Protein AF-A0A3N5UTQ9-F1 (afdb_monomer)

Structure (mmCIF, N/CA/C/O backbone):
data_AF-A0A3N5UTQ9-F1
#
_entry.id   AF-A0A3N5UTQ9-F1
#
loop_
_atom_site.group_PDB
_atom_site.id
_atom_site.type_symbol
_atom_site.label_atom_id
_atom_site.label_alt_id
_atom_site.label_comp_id
_atom_site.label_asym_id
_atom_site.label_entity_id
_atom_site.label_seq_id
_atom_site.pdbx_PDB_ins_code
_atom_site.Cartn_x
_atom_site.Cartn_y
_atom_site.Cartn_z
_atom_site.occupancy
_atom_site.B_iso_or_equiv
_atom_site.auth_seq_id
_atom_site.auth_comp_id
_atom_site.auth_asym_id
_atom_site.auth_atom_id
_atom_site.pdbx_PDB_model_num
ATOM 1 N N . ALA A 1 1 ? -3.821 17.090 4.315 1.00 81.38 1 ALA A N 1
ATOM 2 C CA . ALA A 1 1 ? -4.683 16.051 3.703 1.00 81.38 1 ALA A CA 1
ATOM 3 C C . ALA A 1 1 ? -4.611 14.767 4.533 1.00 81.38 1 ALA A C 1
ATOM 5 O O . ALA A 1 1 ? -3.551 14.489 5.082 1.00 81.38 1 ALA A O 1
ATOM 6 N N . ILE A 1 2 ? -5.707 14.009 4.652 1.00 91.12 2 ILE A N 1
ATOM 7 C CA . ILE A 1 2 ? -5.772 12.764 5.442 1.00 91.12 2 ILE A CA 1
ATOM 8 C C . ILE A 1 2 ? -5.449 11.535 4.580 1.00 91.12 2 ILE A C 1
ATOM 10 O O . ILE A 1 2 ? -5.827 11.463 3.413 1.00 91.12 2 ILE A O 1
ATOM 14 N N . SER A 1 3 ? -4.763 10.539 5.145 1.00 93.94 3 SER A N 1
ATOM 15 C CA . SER A 1 3 ? -4.495 9.275 4.450 1.00 93.94 3 SER A CA 1
ATOM 16 C C . SER A 1 3 ? -5.644 8.285 4.648 1.00 93.94 3 SER A C 1
ATOM 18 O O . SER A 1 3 ? -5.752 7.656 5.701 1.00 93.94 3 SER A O 1
ATOM 20 N N . HIS A 1 4 ? -6.454 8.065 3.607 1.00 96.62 4 HIS A N 1
ATOM 21 C CA . HIS A 1 4 ? -7.532 7.065 3.632 1.00 96.62 4 HIS A CA 1
ATOM 22 C C . HIS A 1 4 ? -7.033 5.652 3.974 1.00 96.62 4 HIS A C 1
ATOM 24 O O . HIS A 1 4 ? -7.707 4.907 4.679 1.00 96.62 4 HIS A O 1
ATOM 30 N N . LYS A 1 5 ? -5.821 5.288 3.529 1.00 94.81 5 LYS A N 1
ATOM 31 C CA . LYS A 1 5 ? -5.205 3.989 3.852 1.00 94.81 5 LYS A CA 1
ATOM 32 C C . LYS A 1 5 ? -4.902 3.855 5.345 1.00 94.81 5 LYS A C 1
ATOM 34 O O . LYS A 1 5 ? -5.129 2.792 5.914 1.00 94.81 5 LYS A O 1
ATOM 39 N N . ALA A 1 6 ? -4.397 4.922 5.969 1.00 93.81 6 ALA A N 1
ATOM 40 C CA . ALA A 1 6 ? -4.094 4.920 7.397 1.00 93.81 6 ALA A CA 1
ATOM 41 C C . ALA A 1 6 ? -5.380 4.823 8.228 1.00 93.81 6 ALA A C 1
ATOM 43 O O . ALA A 1 6 ? -5.456 3.991 9.130 1.00 93.81 6 ALA A O 1
ATOM 44 N N . VAL A 1 7 ? -6.407 5.602 7.870 1.00 95.88 7 VAL A N 1
ATOM 45 C CA . VAL A 1 7 ? -7.722 5.560 8.530 1.00 95.88 7 VAL A CA 1
ATOM 46 C C . VAL A 1 7 ? -8.349 4.175 8.408 1.00 95.88 7 VAL A C 1
ATOM 48 O O . VAL A 1 7 ? -8.719 3.587 9.417 1.00 95.88 7 VAL A O 1
ATOM 51 N N . ALA A 1 8 ? -8.394 3.602 7.204 1.00 96.62 8 ALA A N 1
ATOM 52 C CA . ALA A 1 8 ? -8.988 2.286 6.982 1.00 96.62 8 ALA A CA 1
ATOM 53 C C . ALA A 1 8 ? -8.260 1.160 7.746 1.00 96.62 8 ALA A C 1
ATOM 55 O O . ALA A 1 8 ? -8.904 0.234 8.233 1.00 96.62 8 ALA A O 1
ATOM 56 N N . ARG A 1 9 ? -6.931 1.248 7.910 1.00 95.56 9 ARG A N 1
ATOM 57 C CA . ARG A 1 9 ? -6.164 0.324 8.766 1.00 95.56 9 ARG A CA 1
ATOM 58 C C . ARG A 1 9 ? -6.576 0.443 10.235 1.00 95.56 9 ARG A C 1
ATOM 60 O O . ARG A 1 9 ? -6.766 -0.571 10.902 1.00 95.56 9 ARG A O 1
ATOM 67 N N . MET A 1 10 ? -6.664 1.674 10.746 1.00 94.56 10 MET A N 1
ATOM 68 C CA . MET A 1 10 ? -7.038 1.933 12.142 1.00 94.56 10 MET A CA 1
ATOM 69 C C . MET A 1 10 ? -8.477 1.500 12.430 1.00 94.56 10 MET A C 1
ATOM 71 O O . MET A 1 10 ? -8.715 0.892 13.463 1.00 94.56 10 MET A O 1
ATOM 75 N N . ALA A 1 11 ? -9.388 1.710 11.479 1.00 95.81 11 ALA A N 1
ATOM 76 C CA . ALA A 1 11 ? -10.785 1.284 11.543 1.00 95.81 11 ALA A CA 1
ATOM 77 C C . ALA A 1 11 ? -10.998 -0.223 11.280 1.00 95.81 11 ALA A C 1
ATOM 79 O O . ALA A 1 11 ? -12.120 -0.651 11.049 1.00 95.81 11 ALA A O 1
ATOM 80 N N . GLY A 1 12 ? -9.938 -1.040 11.230 1.00 95.88 12 GLY A N 1
ATOM 81 C CA . GLY A 1 12 ? -10.076 -2.495 11.095 1.00 95.88 12 GLY A CA 1
ATOM 82 C C . GLY A 1 12 ? -10.537 -3.004 9.721 1.00 95.88 12 GLY A C 1
ATOM 83 O O . GLY A 1 12 ? -10.751 -4.203 9.562 1.00 95.88 12 GLY A O 1
ATOM 84 N N . ILE A 1 13 ? -10.626 -2.147 8.697 1.00 96.81 13 ILE A N 1
ATOM 85 C CA . ILE A 1 13 ? -11.087 -2.531 7.348 1.00 96.81 13 ILE A CA 1
ATOM 86 C C . ILE A 1 13 ? -10.118 -3.515 6.673 1.00 96.81 13 ILE A C 1
ATOM 88 O O . ILE A 1 13 ? -10.508 -4.359 5.861 1.00 96.81 13 ILE A O 1
ATOM 92 N N . GLY A 1 14 ? -8.830 -3.410 6.992 1.00 96.19 14 GLY A N 1
ATOM 93 C CA . GLY A 1 14 ? -7.786 -4.228 6.394 1.00 96.19 14 GLY A CA 1
ATOM 94 C C . GLY A 1 14 ? -6.412 -3.967 6.994 1.00 96.19 14 GLY A C 1
ATOM 95 O O . GLY A 1 14 ? -6.256 -3.197 7.941 1.00 96.19 14 GLY A O 1
ATOM 96 N N . TRP A 1 15 ? -5.397 -4.600 6.416 1.00 96.12 15 TRP A N 1
ATOM 97 C CA . TRP A 1 15 ? -3.997 -4.415 6.798 1.00 96.12 15 TRP A CA 1
ATOM 98 C C . TRP A 1 15 ? -3.191 -3.812 5.649 1.00 96.12 15 TRP A C 1
ATOM 100 O O . TRP A 1 15 ? -3.591 -3.875 4.487 1.00 96.12 15 TRP A O 1
ATOM 110 N N . GLN A 1 16 ? -2.040 -3.216 5.958 1.00 96.06 16 GLN A N 1
ATOM 111 C CA . GLN A 1 16 ? -1.151 -2.674 4.934 1.00 96.06 16 GLN A CA 1
ATOM 112 C C . GLN A 1 16 ? -0.330 -3.803 4.298 1.00 96.06 16 GLN A C 1
ATOM 114 O O . GLN A 1 16 ? 0.431 -4.493 4.973 1.00 96.06 16 GLN A O 1
ATOM 119 N N . GLY A 1 17 ? -0.502 -4.022 2.999 1.00 96.06 17 GLY A N 1
ATOM 120 C CA . GLY A 1 17 ? 0.224 -5.040 2.253 1.00 96.06 17 GLY A CA 1
ATOM 121 C C . GLY A 1 17 ? 1.668 -4.651 1.945 1.00 96.06 17 GLY A C 1
ATOM 122 O O . GLY A 1 17 ? 2.017 -3.472 1.936 1.00 96.06 17 GLY A O 1
ATOM 123 N N . LYS A 1 18 ? 2.487 -5.647 1.576 1.00 96.38 18 LYS A N 1
ATOM 124 C CA . LYS A 1 18 ? 3.860 -5.430 1.072 1.00 96.38 18 LYS A CA 1
ATOM 125 C C . LYS A 1 18 ? 3.919 -4.540 -0.178 1.00 96.38 18 LYS A C 1
ATOM 127 O O . LYS A 1 18 ? 4.930 -3.906 -0.438 1.00 96.38 18 LYS A O 1
ATOM 132 N N . ASN A 1 19 ? 2.824 -4.459 -0.936 1.00 95.75 19 ASN A N 1
ATOM 133 C CA . ASN A 1 19 ? 2.660 -3.554 -2.077 1.00 95.75 19 ASN A CA 1
ATOM 134 C C . ASN A 1 19 ? 2.214 -2.127 -1.683 1.00 95.75 19 ASN A C 1
ATOM 136 O O . ASN A 1 19 ? 1.796 -1.371 -2.555 1.00 95.75 19 ASN A O 1
ATOM 140 N N . LEU A 1 20 ? 2.263 -1.773 -0.390 1.00 95.88 20 LEU A N 1
ATOM 141 C CA . LEU A 1 20 ? 1.840 -0.497 0.212 1.00 95.88 20 LEU A CA 1
ATOM 142 C C . LEU A 1 20 ? 0.323 -0.193 0.148 1.00 95.88 20 LEU A C 1
ATOM 144 O O . LEU A 1 20 ? -0.140 0.827 0.670 1.00 95.88 20 LEU A O 1
ATOM 148 N N . LEU A 1 21 ? -0.483 -1.074 -0.445 1.00 95.88 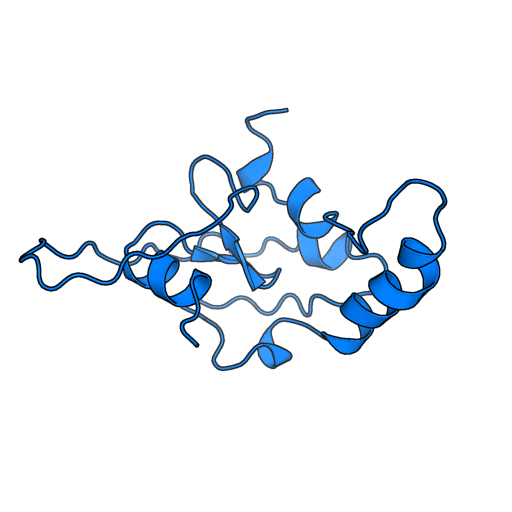21 LEU A N 1
ATOM 149 C CA . LEU A 1 21 ? -1.938 -0.923 -0.526 1.00 95.88 21 LEU A CA 1
ATOM 150 C C . LEU A 1 21 ? -2.625 -1.489 0.721 1.00 95.88 21 LEU A C 1
ATOM 152 O O . LEU A 1 21 ? -2.077 -2.344 1.412 1.00 95.88 21 LEU A O 1
ATOM 156 N N . LEU A 1 22 ? -3.846 -1.032 1.004 1.00 96.94 22 LEU A N 1
ATOM 157 C CA . LEU A 1 22 ? -4.689 -1.692 2.000 1.00 96.94 22 LEU A CA 1
ATOM 158 C C . LEU A 1 22 ? -5.223 -3.001 1.406 1.00 96.94 22 LEU A C 1
ATOM 160 O O . LEU A 1 22 ? -5.721 -3.005 0.283 1.00 96.94 22 LEU A O 1
ATOM 164 N N . ILE A 1 23 ? -5.133 -4.095 2.156 1.00 96.44 23 ILE A N 1
ATOM 165 C CA . ILE A 1 23 ? -5.675 -5.402 1.794 1.00 96.44 23 ILE A CA 1
ATOM 166 C C . ILE A 1 23 ? -6.818 -5.726 2.753 1.00 96.44 23 ILE A C 1
ATOM 168 O O . ILE A 1 23 ? -6.628 -5.773 3.967 1.00 96.44 23 ILE A O 1
ATOM 172 N N . THR A 1 24 ? -8.004 -5.955 2.199 1.00 95.69 24 THR A N 1
ATOM 173 C CA . THR A 1 24 ? -9.184 -6.429 2.928 1.00 95.69 24 THR A CA 1
ATOM 174 C C . THR A 1 24 ? -9.266 -7.953 2.858 1.00 95.69 24 THR A C 1
ATOM 176 O O . THR A 1 24 ? -8.820 -8.564 1.885 1.00 95.69 24 THR A O 1
ATOM 179 N N . ALA A 1 25 ? -9.864 -8.584 3.871 1.00 91.38 25 ALA A N 1
ATOM 180 C CA . ALA A 1 25 ? -10.010 -10.042 3.894 1.00 91.38 25 ALA A CA 1
ATOM 181 C C . ALA A 1 25 ? -10.887 -10.570 2.746 1.00 91.38 25 ALA A C 1
ATOM 183 O O . ALA A 1 25 ? -10.632 -11.661 2.242 1.00 91.38 25 ALA A O 1
ATOM 184 N N . LYS A 1 26 ? -11.905 -9.797 2.342 1.00 89.25 26 LYS A N 1
ATOM 185 C CA . LYS A 1 26 ? -12.838 -10.183 1.282 1.00 89.25 26 LYS A CA 1
ATOM 186 C C . LYS A 1 26 ? -12.310 -9.812 -0.101 1.00 89.25 26 LYS A C 1
ATOM 188 O O . LYS A 1 26 ? -12.218 -10.678 -0.946 1.00 89.25 26 LYS A O 1
ATOM 193 N N . TYR A 1 27 ? -11.923 -8.566 -0.348 1.00 93.38 27 TYR A N 1
ATOM 194 C CA . TYR A 1 27 ? -11.657 -8.084 -1.713 1.00 93.38 27 TYR A CA 1
ATOM 195 C C . TYR A 1 27 ? -10.163 -7.908 -2.027 1.00 93.38 27 TYR A C 1
ATOM 197 O O . TYR A 1 27 ? -9.786 -7.399 -3.087 1.00 93.38 27 TYR A O 1
ATOM 205 N N . GLY A 1 28 ? -9.279 -8.281 -1.101 1.00 94.69 28 GLY A N 1
ATOM 206 C CA . GLY A 1 28 ? -7.858 -8.000 -1.218 1.00 94.69 28 GLY A CA 1
ATOM 207 C C . GLY A 1 28 ? -7.605 -6.494 -1.321 1.00 94.69 28 GLY A C 1
ATOM 208 O O . GLY A 1 28 ? -8.238 -5.701 -0.623 1.00 94.69 28 GLY A O 1
ATOM 209 N N . SER A 1 29 ? -6.693 -6.097 -2.211 1.00 95.19 29 SER A N 1
ATOM 210 C CA . SER A 1 29 ? -6.383 -4.684 -2.495 1.00 95.19 29 SER A CA 1
ATOM 211 C C . SER A 1 29 ? -7.259 -4.048 -3.584 1.00 95.19 29 SER A C 1
ATOM 213 O O . SER A 1 29 ? -7.007 -2.918 -3.994 1.00 95.19 29 SER A O 1
ATOM 215 N N . ARG A 1 30 ? -8.306 -4.743 -4.049 1.00 94.31 30 ARG A N 1
ATOM 216 C CA . ARG A 1 30 ? -9.222 -4.284 -5.109 1.00 94.31 30 ARG A CA 1
ATOM 217 C C . ARG A 1 30 ? -10.359 -3.432 -4.535 1.00 94.31 30 ARG A C 1
ATOM 219 O O . ARG A 1 30 ? -11.530 -3.717 -4.753 1.00 94.31 30 ARG A O 1
ATOM 226 N N . VAL A 1 31 ? -10.011 -2.410 -3.757 1.00 94.62 31 VAL A N 1
ATOM 227 C CA . VAL A 1 31 ? -10.972 -1.515 -3.095 1.00 94.62 31 VAL A CA 1
ATOM 228 C C . VAL A 1 31 ? -10.590 -0.056 -3.308 1.00 94.62 31 VAL A C 1
ATOM 230 O O . VAL A 1 31 ? -9.410 0.290 -3.355 1.00 94.62 31 VAL A O 1
ATOM 233 N N . ARG A 1 32 ? -11.598 0.814 -3.401 1.00 95.00 32 ARG A N 1
ATOM 234 C CA . ARG A 1 32 ? -11.427 2.265 -3.274 1.00 95.00 32 ARG A CA 1
ATOM 235 C C . ARG A 1 32 ? -11.819 2.672 -1.861 1.00 95.00 32 ARG A C 1
ATOM 237 O O . ARG A 1 32 ? -12.738 2.099 -1.285 1.00 95.00 32 ARG A O 1
ATOM 244 N N .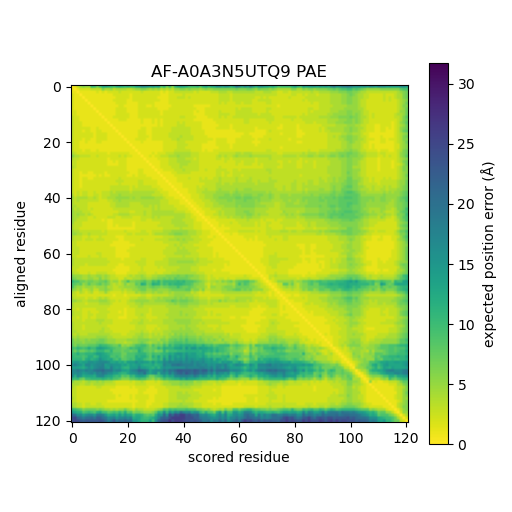 LEU A 1 33 ? -11.094 3.633 -1.303 1.00 96.25 33 LEU A N 1
ATOM 245 C CA . LEU A 1 33 ? -11.293 4.092 0.066 1.00 96.25 33 LEU A CA 1
ATOM 246 C C . LEU A 1 33 ? -11.808 5.524 0.052 1.00 96.25 33 LEU A C 1
ATOM 248 O O . LEU A 1 33 ? -11.280 6.363 -0.674 1.00 96.25 33 LEU A O 1
ATOM 252 N N . VAL A 1 34 ? -12.796 5.783 0.899 1.00 96.44 34 VAL A N 1
ATOM 253 C CA . VAL A 1 34 ? -13.322 7.111 1.212 1.00 96.44 34 VAL A CA 1
ATOM 254 C C . VAL A 1 34 ? -13.342 7.240 2.733 1.00 96.44 34 VAL A C 1
ATOM 256 O O . VAL A 1 34 ? -13.428 6.242 3.449 1.00 96.44 34 VAL A O 1
ATOM 259 N N . THR A 1 35 ? -13.214 8.461 3.242 1.00 95.88 35 THR A N 1
ATOM 260 C CA . THR A 1 35 ? -13.284 8.741 4.679 1.00 95.88 35 THR A CA 1
ATOM 261 C C . THR A 1 35 ? -14.269 9.867 4.924 1.00 95.88 35 THR A C 1
ATOM 263 O O . THR A 1 35 ? -14.200 10.891 4.251 1.00 95.88 35 THR A O 1
ATOM 266 N N . ILE A 1 36 ? -15.139 9.674 5.911 1.00 95.25 36 ILE A N 1
ATOM 267 C CA . ILE A 1 36 ? -16.051 10.693 6.424 1.00 95.25 36 ILE A CA 1
ATOM 268 C C . ILE A 1 36 ? -15.567 11.046 7.828 1.00 95.25 36 ILE A C 1
ATOM 270 O O . ILE A 1 36 ? -15.437 10.164 8.676 1.00 95.25 36 ILE A O 1
ATOM 274 N N . LEU A 1 37 ? -15.262 12.321 8.057 1.00 94.62 37 LEU A N 1
ATOM 275 C CA . LEU A 1 37 ? -14.987 12.842 9.393 1.00 94.62 37 LEU A CA 1
ATOM 276 C C . LEU A 1 37 ? -16.310 13.294 10.003 1.00 94.62 37 LEU A C 1
ATOM 278 O O . LEU A 1 37 ? -17.093 13.974 9.343 1.00 94.62 37 LEU A O 1
ATOM 282 N N . THR A 1 38 ? -16.571 12.895 11.242 1.00 95.88 38 THR A N 1
ATOM 283 C CA . THR A 1 38 ? -17.820 13.211 11.935 1.00 95.88 38 THR A CA 1
ATOM 284 C C . THR A 1 38 ? -17.572 13.388 13.428 1.00 95.88 38 THR A C 1
ATOM 286 O O . THR A 1 38 ? -16.636 12.806 13.974 1.00 95.88 38 THR A O 1
ATOM 289 N N . SER A 1 39 ? -18.412 14.193 14.075 1.00 97.88 39 SER A N 1
ATOM 290 C CA . SER A 1 39 ? -18.491 14.329 15.533 1.00 97.88 39 SER A CA 1
ATOM 291 C C . SER A 1 39 ? -19.446 13.315 16.172 1.00 97.88 39 SER A C 1
ATOM 293 O O . SER A 1 39 ? -19.587 13.298 17.393 1.00 97.88 39 SER A O 1
ATOM 295 N N . ALA A 1 40 ? -20.114 12.478 15.369 1.00 97.75 40 ALA A N 1
ATOM 296 C CA . ALA A 1 40 ? -20.995 11.435 15.876 1.00 97.75 40 ALA A CA 1
ATOM 297 C C . ALA A 1 40 ? -20.238 10.477 16.811 1.00 97.75 40 ALA A C 1
ATOM 299 O O . ALA A 1 40 ? -19.121 10.044 16.521 1.00 97.75 40 ALA A O 1
ATOM 300 N N . LEU A 1 41 ? -20.876 10.112 17.923 1.00 96.75 41 LEU A N 1
ATOM 301 C CA . LEU A 1 41 ? -20.328 9.167 18.891 1.00 96.75 41 LEU A CA 1
ATOM 302 C C . LEU A 1 41 ? -20.473 7.740 18.351 1.00 96.75 41 LEU A C 1
ATOM 304 O O . LEU A 1 41 ? -21.528 7.121 18.465 1.00 96.75 41 LEU A O 1
ATOM 308 N N . LEU A 1 42 ? -19.406 7.228 17.738 1.00 95.31 42 LEU A N 1
ATOM 309 C CA . LEU A 1 42 ? -19.343 5.877 17.185 1.00 95.31 42 LEU A CA 1
ATOM 310 C C . LEU A 1 42 ? -18.400 5.005 18.015 1.00 95.31 42 LEU A C 1
ATOM 312 O O . LEU A 1 42 ? -17.331 5.445 18.440 1.00 95.31 42 LEU A O 1
ATOM 316 N N . LYS A 1 43 ? -18.773 3.738 18.214 1.00 95.69 43 LYS A N 1
ATOM 317 C CA . LYS A 1 43 ? -17.870 2.749 18.806 1.00 95.69 43 LYS A CA 1
ATOM 318 C C . LYS A 1 43 ? -16.730 2.461 17.826 1.00 95.69 43 LYS A C 1
ATOM 320 O O . LYS A 1 43 ? -16.984 2.114 16.677 1.00 95.69 43 LYS A O 1
ATOM 325 N N . ALA A 1 44 ? -15.489 2.594 18.288 1.00 94.62 44 ALA A N 1
ATOM 326 C CA . ALA A 1 44 ? -14.315 2.303 17.476 1.00 94.62 44 ALA A CA 1
ATOM 327 C C . ALA A 1 44 ? -14.091 0.791 17.319 1.00 94.62 44 ALA A C 1
ATOM 329 O O . ALA A 1 44 ? -14.173 0.032 18.289 1.00 94.62 44 ALA A O 1
ATOM 330 N N . ASP A 1 45 ? -13.745 0.383 16.101 1.00 95.44 45 ASP A N 1
ATOM 331 C CA . ASP A 1 45 ? -13.250 -0.958 15.805 1.00 95.44 45 ASP A CA 1
ATOM 332 C C . ASP A 1 45 ? -11.757 -1.101 16.140 1.00 95.44 45 ASP A C 1
ATOM 334 O O . ASP A 1 45 ? -11.037 -0.127 16.367 1.00 95.44 45 ASP A O 1
ATOM 338 N N . SER A 1 46 ? -11.275 -2.345 16.160 1.00 93.44 46 SER A N 1
ATOM 339 C CA . SER A 1 46 ? -9.859 -2.664 16.365 1.00 93.44 46 SER A CA 1
ATOM 340 C C . SER A 1 46 ? -9.142 -2.955 15.050 1.00 93.44 46 SER A C 1
ATOM 342 O O . SER A 1 46 ? -9.696 -3.562 14.134 1.00 93.44 46 SER A O 1
ATOM 344 N N . SER A 1 47 ? -7.860 -2.595 14.974 1.00 92.25 47 SER A N 1
ATOM 345 C CA . SER A 1 47 ? -7.037 -2.917 13.807 1.00 92.25 47 SER A CA 1
ATOM 346 C C . SER A 1 47 ? -6.892 -4.428 13.614 1.00 92.25 47 SER A C 1
ATOM 348 O O . SER A 1 47 ? -6.725 -5.177 14.579 1.00 92.25 47 SER A O 1
ATOM 350 N N . VAL A 1 48 ? -6.849 -4.870 12.360 1.00 93.31 48 VAL A N 1
ATOM 351 C CA . VAL A 1 48 ? -6.619 -6.277 12.013 1.00 93.31 48 VAL A CA 1
ATOM 352 C C . VAL A 1 48 ? -5.129 -6.585 11.853 1.00 93.31 48 VAL A C 1
ATOM 354 O O . VAL A 1 48 ? -4.345 -5.755 11.389 1.00 93.31 48 VAL A O 1
ATOM 357 N N . LYS A 1 49 ? -4.725 -7.809 12.215 1.00 93.69 49 LYS A N 1
ATOM 358 C CA . LYS A 1 49 ? -3.341 -8.280 12.036 1.00 93.69 49 LYS A CA 1
ATOM 359 C C . LYS A 1 49 ? -2.967 -8.342 10.554 1.00 93.69 49 LYS A C 1
ATOM 361 O O . LYS A 1 49 ? -3.783 -8.748 9.726 1.00 93.69 49 LYS A O 1
ATOM 366 N N . ASN A 1 50 ? -1.713 -8.013 10.238 1.00 94.88 50 ASN A N 1
ATOM 367 C CA . ASN A 1 50 ? -1.169 -8.193 8.896 1.00 94.88 50 ASN A CA 1
ATOM 368 C C . ASN A 1 50 ? -1.123 -9.681 8.520 1.00 94.88 50 ASN A C 1
ATOM 370 O O . ASN A 1 50 ? -0.633 -10.499 9.296 1.00 94.88 50 ASN A O 1
ATOM 374 N N . ARG A 1 51 ? -1.626 -10.025 7.330 1.00 94.00 51 ARG A N 1
ATOM 375 C CA . ARG A 1 51 ? -1.696 -11.411 6.834 1.00 94.00 51 ARG A CA 1
ATOM 376 C C . ARG A 1 51 ? -0.832 -11.666 5.602 1.00 94.00 51 ARG A C 1
ATOM 378 O O . ARG A 1 51 ? -0.976 -12.703 4.968 1.00 94.00 51 ARG A O 1
ATOM 385 N N . CYS A 1 52 ? 0.060 -10.746 5.232 1.00 94.44 52 CYS A N 1
ATOM 386 C CA . CYS A 1 52 ? 0.994 -10.998 4.135 1.00 94.44 52 CYS A CA 1
ATOM 387 C C . CYS A 1 52 ? 1.966 -12.145 4.444 1.00 94.44 52 CYS A C 1
ATOM 389 O O . CYS A 1 52 ? 2.312 -12.877 3.521 1.00 94.44 52 CYS A O 1
ATOM 391 N N . GLY A 1 53 ? 2.396 -12.300 5.704 1.00 92.50 53 GLY A N 1
ATOM 392 C CA . GLY A 1 53 ? 3.385 -13.309 6.100 1.00 92.50 53 GLY A CA 1
ATOM 393 C C . GLY A 1 53 ? 4.614 -13.298 5.184 1.00 92.50 53 GLY A C 1
ATOM 394 O O . GLY A 1 53 ? 5.089 -12.233 4.773 1.00 92.50 53 GLY A O 1
ATOM 395 N N . GLU A 1 54 ? 5.043 -14.486 4.765 1.00 93.44 54 GLU A N 1
ATOM 396 C CA . GLU A 1 54 ? 6.188 -14.678 3.867 1.00 93.44 54 GLU A CA 1
ATOM 397 C C . GLU A 1 54 ? 5.857 -14.496 2.377 1.00 93.44 54 GLU A C 1
ATOM 399 O O . GLU A 1 54 ? 6.732 -14.622 1.533 1.00 93.44 54 GLU A O 1
ATOM 404 N N . CYS A 1 55 ? 4.623 -14.128 2.011 1.00 95.12 55 CYS A N 1
ATOM 405 C CA . CYS A 1 55 ? 4.239 -13.948 0.607 1.00 95.12 55 CYS A CA 1
ATOM 406 C C . CYS A 1 55 ? 5.103 -12.885 -0.095 1.00 95.12 55 CYS A C 1
ATOM 408 O O . CYS A 1 55 ? 5.254 -11.768 0.409 1.00 95.12 55 CYS A O 1
ATOM 410 N N . THR A 1 56 ? 5.611 -13.202 -1.287 1.00 96.50 56 THR A N 1
ATOM 411 C CA . THR A 1 56 ? 6.445 -12.309 -2.114 1.00 96.50 56 THR A CA 1
ATOM 412 C C . THR A 1 56 ? 5.829 -11.992 -3.477 1.00 96.50 56 THR A C 1
ATOM 414 O O . THR A 1 56 ? 6.358 -11.163 -4.207 1.00 96.50 56 THR A O 1
ATOM 417 N N . MET A 1 57 ? 4.653 -12.540 -3.798 1.00 96.88 57 MET A N 1
ATOM 418 C CA . MET A 1 57 ? 4.063 -12.505 -5.147 1.00 96.88 57 MET A CA 1
ATOM 419 C C . MET A 1 57 ? 3.987 -11.105 -5.774 1.00 96.88 57 MET A C 1
ATOM 421 O O . MET A 1 57 ? 4.230 -10.938 -6.963 1.00 96.88 57 MET A O 1
ATOM 425 N N . CYS A 1 58 ? 3.636 -10.083 -4.987 1.00 97.25 58 CYS A N 1
ATOM 426 C CA . CYS A 1 58 ? 3.560 -8.709 -5.489 1.00 97.25 58 CYS A CA 1
ATOM 427 C C . 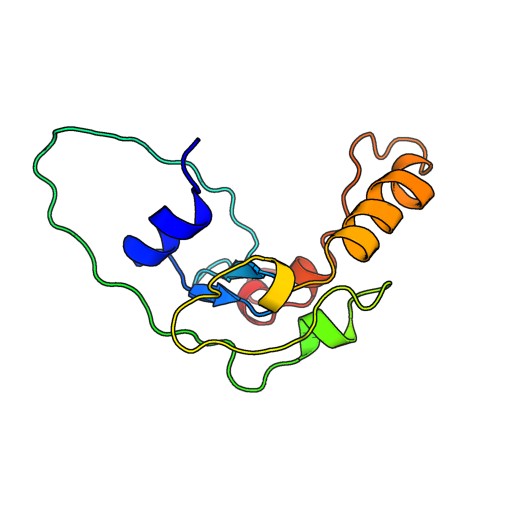CYS A 1 58 ? 4.935 -8.088 -5.773 1.00 97.25 58 CYS A C 1
ATOM 429 O O . CYS A 1 58 ? 5.040 -7.297 -6.707 1.00 97.25 58 CYS A O 1
ATOM 431 N N . ARG A 1 59 ? 5.966 -8.452 -4.997 1.00 97.81 59 ARG A N 1
ATOM 432 C CA . ARG A 1 59 ? 7.360 -8.070 -5.248 1.00 97.81 59 ARG A CA 1
ATOM 433 C C . ARG A 1 59 ? 7.841 -8.715 -6.536 1.00 97.81 59 ARG A C 1
ATOM 435 O O . ARG A 1 59 ? 8.286 -8.006 -7.430 1.00 97.81 59 ARG A O 1
ATOM 442 N N . ASP A 1 60 ? 7.691 -10.030 -6.622 1.00 98.19 60 ASP A N 1
ATOM 443 C CA . ASP A 1 60 ? 8.275 -10.831 -7.696 1.00 98.19 60 ASP A CA 1
ATOM 444 C C . ASP A 1 60 ? 7.610 -10.529 -9.052 1.00 98.19 60 ASP A C 1
ATOM 446 O O . ASP A 1 60 ? 8.266 -10.548 -10.084 1.00 98.19 60 ASP A O 1
ATOM 450 N N . ALA A 1 61 ? 6.323 -10.163 -9.057 1.00 97.75 61 ALA A N 1
ATOM 451 C CA . ALA A 1 61 ? 5.608 -9.775 -10.275 1.00 97.75 61 ALA A CA 1
ATOM 452 C C . ALA A 1 61 ? 5.784 -8.298 -10.680 1.00 97.75 61 ALA A C 1
ATOM 454 O O . ALA A 1 61 ? 5.237 -7.879 -11.700 1.00 97.75 61 ALA A O 1
ATOM 455 N N . CYS A 1 62 ? 6.445 -7.459 -9.874 1.00 97.38 62 CYS A N 1
ATOM 456 C CA . CYS A 1 62 ? 6.547 -6.032 -10.172 1.00 97.38 62 CYS A CA 1
ATOM 457 C C . CYS A 1 62 ? 7.498 -5.796 -11.364 1.00 97.38 62 CYS A C 1
ATOM 459 O O . CYS A 1 62 ? 8.694 -6.043 -11.221 1.00 97.38 62 CYS A O 1
ATOM 461 N N . PRO A 1 63 ? 7.032 -5.227 -12.495 1.00 95.44 63 PRO A N 1
ATOM 462 C CA . PRO A 1 63 ? 7.818 -5.158 -13.736 1.00 95.44 63 PRO A CA 1
ATOM 463 C C . PRO A 1 63 ? 9.064 -4.268 -13.640 1.00 95.44 63 PRO A C 1
ATOM 465 O O . PRO A 1 63 ? 9.952 -4.353 -14.477 1.00 95.44 63 PRO A O 1
ATOM 468 N N . VAL A 1 64 ? 9.122 -3.393 -12.636 1.00 96.50 64 VAL A N 1
ATOM 469 C CA . VAL A 1 64 ? 10.239 -2.464 -12.399 1.00 96.50 64 VAL A CA 1
ATOM 470 C C . VAL A 1 64 ? 10.885 -2.666 -11.028 1.00 96.50 64 VAL A C 1
ATOM 472 O O . VAL A 1 64 ? 11.604 -1.793 -10.542 1.00 96.50 64 VAL A O 1
ATOM 475 N N . GLY A 1 65 ? 10.576 -3.783 -10.355 1.00 97.56 65 GLY A N 1
ATOM 476 C CA . GLY A 1 65 ? 11.122 -4.094 -9.032 1.00 97.56 65 GLY A CA 1
ATOM 477 C C . GLY A 1 65 ? 10.910 -2.969 -8.012 1.00 97.56 65 GLY A C 1
ATOM 478 O O . GLY A 1 65 ? 11.812 -2.654 -7.238 1.00 97.56 65 GLY A O 1
ATOM 479 N N . ALA A 1 66 ? 9.755 -2.293 -8.053 1.00 97.88 66 ALA A N 1
ATOM 480 C CA . ALA A 1 66 ? 9.478 -1.160 -7.171 1.00 97.88 66 ALA A CA 1
ATOM 481 C C . ALA A 1 66 ? 9.129 -1.594 -5.744 1.00 97.88 66 ALA A C 1
ATOM 483 O O . ALA A 1 66 ? 9.328 -0.822 -4.818 1.00 97.88 66 ALA A O 1
ATOM 484 N N . ILE A 1 67 ? 8.597 -2.797 -5.537 1.00 97.94 67 ILE A N 1
ATOM 485 C CA . ILE A 1 67 ? 8.203 -3.268 -4.206 1.00 97.94 67 ILE A CA 1
ATOM 486 C C . ILE A 1 67 ? 9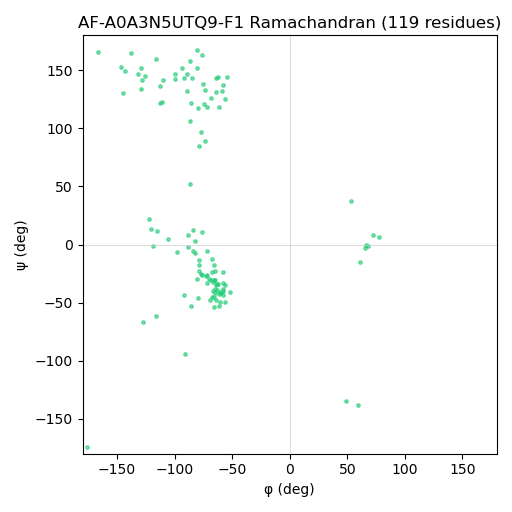.419 -3.880 -3.514 1.00 97.94 67 ILE A C 1
ATOM 488 O O . ILE A 1 67 ? 9.978 -4.845 -4.018 1.00 97.94 67 ILE A O 1
ATOM 492 N N . LYS A 1 68 ? 9.812 -3.361 -2.344 1.00 96.88 68 LYS A N 1
ATOM 493 C CA . LYS A 1 68 ? 10.974 -3.877 -1.595 1.00 96.88 68 LYS A CA 1
ATOM 494 C C . LYS A 1 68 ? 10.697 -5.239 -0.954 1.00 96.88 68 LYS A C 1
ATOM 496 O O . LYS A 1 68 ? 11.607 -6.028 -0.729 1.00 96.88 68 LYS A O 1
ATOM 501 N N . GLY A 1 69 ? 9.425 -5.532 -0.669 1.00 93.44 69 GLY A N 1
ATOM 502 C C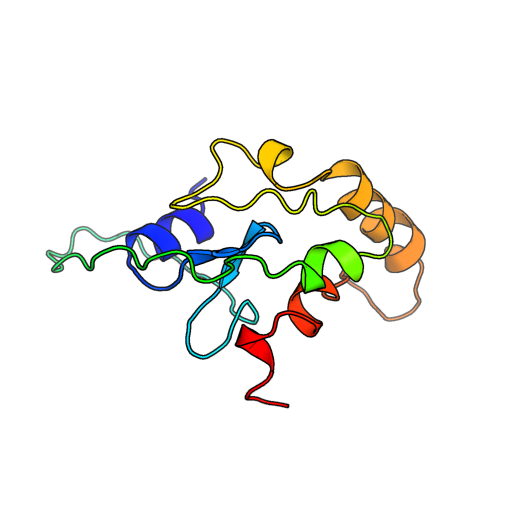A . GLY A 1 69 ? 8.984 -6.800 -0.077 1.00 93.44 69 GLY A CA 1
ATOM 503 C C . GLY A 1 69 ? 9.224 -6.926 1.428 1.00 93.44 69 GLY A C 1
ATOM 504 O O . GLY A 1 69 ? 8.958 -7.990 1.986 1.00 93.44 69 GLY A O 1
ATOM 505 N N . VAL A 1 70 ? 9.671 -5.853 2.085 1.00 91.06 70 VAL A N 1
ATOM 506 C CA . VAL A 1 70 ? 9.793 -5.765 3.545 1.00 91.06 70 VAL A CA 1
ATOM 507 C C . VAL A 1 70 ? 8.403 -5.930 4.150 1.00 91.06 70 VAL A C 1
ATOM 509 O O . VAL A 1 70 ? 7.521 -5.143 3.841 1.00 91.06 70 VAL A O 1
ATOM 512 N N . GLY A 1 71 ? 8.154 -6.956 4.959 1.00 82.19 71 GLY A N 1
ATOM 513 C CA . GLY A 1 71 ? 6.881 -7.101 5.676 1.00 82.19 71 GLY A CA 1
ATOM 514 C C . GLY A 1 71 ? 6.841 -6.242 6.943 1.00 82.19 71 GLY A C 1
ATOM 515 O O . GLY A 1 71 ? 7.874 -6.017 7.564 1.00 82.19 71 GLY A O 1
ATOM 516 N N . THR A 1 72 ? 5.651 -5.809 7.368 1.00 80.81 72 THR A N 1
ATOM 517 C CA . THR A 1 72 ? 5.453 -5.162 8.679 1.00 80.81 72 THR A CA 1
ATOM 518 C C . THR A 1 72 ? 4.372 -5.887 9.465 1.00 80.81 72 THR A C 1
ATOM 520 O O . THR A 1 72 ? 3.387 -6.367 8.903 1.00 80.81 72 THR A O 1
ATOM 523 N N . LYS A 1 73 ? 4.525 -5.963 10.792 1.00 82.88 73 LYS A N 1
ATOM 524 C CA . LYS A 1 73 ? 3.460 -6.497 11.657 1.00 82.88 73 LYS A CA 1
ATOM 525 C C . LYS A 1 73 ? 2.259 -5.546 11.724 1.00 82.88 73 LYS A C 1
ATOM 527 O O . LYS A 1 73 ? 1.132 -6.007 11.896 1.00 82.88 73 LYS A O 1
ATOM 532 N N . THR A 1 74 ? 2.496 -4.240 11.573 1.00 82.69 74 THR A N 1
ATOM 533 C CA . THR A 1 74 ? 1.502 -3.181 11.798 1.00 82.69 74 THR A CA 1
ATOM 534 C C . THR A 1 74 ? 1.359 -2.228 10.605 1.00 82.69 74 THR A C 1
ATOM 536 O O . THR A 1 74 ? 0.285 -2.199 10.001 1.00 82.69 74 THR A O 1
ATOM 539 N N . TYR A 1 75 ? 2.384 -1.432 10.289 1.00 91.19 75 TYR A N 1
ATOM 540 C CA . TYR A 1 75 ? 2.435 -0.476 9.172 1.00 91.19 75 TYR A CA 1
ATOM 541 C C . TYR A 1 75 ? 3.881 0.006 8.930 1.00 91.19 75 TYR A C 1
ATOM 543 O O . TYR A 1 75 ? 4.743 -0.221 9.777 1.00 91.19 75 TYR A O 1
ATOM 551 N N . TYR A 1 76 ? 4.145 0.646 7.788 1.00 93.44 76 TYR A N 1
ATOM 552 C CA . TYR A 1 76 ? 5.422 1.320 7.492 1.00 93.44 76 TYR A CA 1
ATOM 553 C C . TYR A 1 76 ? 5.445 2.742 8.042 1.00 93.44 76 TYR A C 1
ATOM 555 O O . TYR A 1 76 ? 4.430 3.440 7.959 1.00 93.44 76 TYR A O 1
ATOM 563 N N . ARG A 1 77 ? 6.598 3.196 8.540 1.00 90.75 77 ARG A N 1
ATOM 564 C CA . ARG A 1 77 ? 6.757 4.580 9.014 1.00 90.75 77 ARG A CA 1
ATOM 565 C C . ARG A 1 77 ? 6.650 5.572 7.857 1.00 90.75 77 ARG A C 1
ATOM 567 O O . ARG A 1 77 ? 6.007 6.611 7.986 1.00 90.75 77 ARG A O 1
ATOM 574 N N . ASP A 1 78 ? 7.234 5.206 6.726 1.00 90.75 78 ASP A N 1
ATOM 575 C CA . ASP A 1 78 ? 7.276 5.985 5.497 1.00 90.75 78 ASP A CA 1
ATOM 576 C C . ASP A 1 78 ? 7.034 5.083 4.275 1.00 90.75 78 ASP A C 1
ATOM 578 O O . ASP A 1 78 ? 7.037 3.853 4.353 1.00 90.75 78 ASP A O 1
ATOM 582 N N . ARG A 1 79 ? 6.727 5.688 3.122 1.00 91.62 79 ARG A N 1
ATOM 583 C CA . ARG A 1 79 ? 6.444 4.913 1.900 1.00 91.62 79 ARG A CA 1
ATOM 584 C C . ARG A 1 79 ? 7.724 4.298 1.331 1.00 91.62 79 ARG A C 1
ATOM 586 O O . ARG A 1 79 ? 7.654 3.274 0.650 1.00 91.62 79 ARG A O 1
ATOM 593 N N . GLU A 1 80 ? 8.862 4.928 1.595 1.00 94.50 80 GLU A N 1
ATOM 594 C CA . GLU A 1 80 ? 10.178 4.538 1.126 1.00 94.50 80 GLU A CA 1
ATOM 595 C C . GLU A 1 80 ? 10.606 3.204 1.749 1.00 94.50 80 GLU A C 1
ATOM 597 O O . GLU A 1 80 ? 11.231 2.410 1.054 1.00 94.50 80 GLU A O 1
ATOM 602 N N . GLU A 1 81 ? 10.209 2.868 2.977 1.00 94.94 81 GLU A N 1
ATOM 603 C CA . GLU A 1 81 ? 10.393 1.535 3.577 1.00 94.94 81 GLU A CA 1
ATOM 604 C C . GLU A 1 81 ? 9.731 0.419 2.746 1.00 94.94 81 GLU A C 1
ATOM 606 O O . GLU A 1 81 ? 10.247 -0.699 2.672 1.00 94.94 81 GLU A O 1
ATOM 611 N N . ALA A 1 82 ? 8.608 0.713 2.084 1.00 95.00 82 ALA A N 1
ATOM 612 C CA . ALA A 1 82 ? 7.833 -0.278 1.343 1.00 95.00 82 ALA A CA 1
ATOM 613 C C . ALA A 1 82 ? 8.232 -0.381 -0.133 1.00 95.00 82 ALA A C 1
ATOM 615 O O . ALA A 1 82 ? 8.315 -1.486 -0.682 1.00 95.00 82 ALA A O 1
ATOM 616 N N . ILE A 1 83 ? 8.430 0.763 -0.800 1.00 96.38 83 ILE A N 1
ATOM 617 C CA . ILE A 1 83 ? 8.569 0.821 -2.259 1.00 96.38 83 ILE A CA 1
ATOM 618 C C . ILE A 1 83 ? 9.590 1.865 -2.735 1.00 96.38 83 ILE A C 1
ATOM 620 O O . ILE A 1 83 ? 9.738 2.943 -2.166 1.00 96.38 83 ILE A O 1
ATOM 624 N N . TYR A 1 84 ? 10.235 1.585 -3.866 1.00 97.44 84 TYR A N 1
ATOM 625 C CA . TYR A 1 84 ? 10.908 2.572 -4.708 1.00 97.44 84 TYR A CA 1
ATOM 626 C C . TYR A 1 84 ? 9.866 3.312 -5.557 1.00 97.44 84 TYR A C 1
ATOM 628 O O . TYR A 1 84 ? 9.588 2.931 -6.698 1.00 97.44 84 TYR A O 1
ATOM 636 N N . LEU A 1 85 ? 9.258 4.362 -4.996 1.00 95.00 85 LEU A N 1
ATOM 637 C CA . LEU A 1 85 ? 8.173 5.084 -5.668 1.00 95.00 85 LEU A CA 1
ATOM 638 C C . LEU A 1 85 ? 8.592 5.643 -7.034 1.00 95.00 85 LEU A C 1
ATOM 640 O O . LEU A 1 85 ? 7.802 5.574 -7.970 1.00 95.00 85 LEU A O 1
ATOM 644 N N . SER A 1 86 ? 9.824 6.143 -7.163 1.00 95.00 86 SER A N 1
ATOM 645 C CA . SER A 1 86 ? 10.346 6.694 -8.420 1.00 95.00 86 SER A CA 1
ATOM 646 C C . SER A 1 86 ? 10.303 5.684 -9.567 1.00 95.00 86 SER A C 1
ATOM 648 O O . SER A 1 86 ? 9.898 6.036 -10.669 1.00 95.00 86 SER A O 1
ATOM 650 N N . ARG A 1 87 ? 10.625 4.409 -9.307 1.00 95.62 87 ARG A N 1
ATOM 651 C CA . ARG A 1 87 ? 10.543 3.335 -10.313 1.00 95.62 87 ARG A CA 1
ATOM 652 C C . ARG A 1 87 ? 9.102 3.078 -10.744 1.00 95.62 87 ARG A C 1
ATOM 654 O O . ARG A 1 87 ? 8.823 2.963 -11.933 1.00 95.62 87 ARG A O 1
ATOM 661 N N . CYS A 1 88 ? 8.184 3.015 -9.777 1.00 94.00 88 CYS A N 1
ATOM 662 C CA . CYS A 1 88 ? 6.756 2.831 -10.042 1.00 94.00 88 CYS A CA 1
ATOM 663 C C . CYS A 1 88 ? 6.195 3.996 -10.871 1.00 94.00 88 CYS A C 1
ATOM 665 O O . CYS A 1 88 ? 5.629 3.777 -11.938 1.00 94.00 88 CYS A O 1
ATOM 667 N N . ALA A 1 89 ? 6.410 5.232 -10.414 1.00 92.00 89 ALA A N 1
ATOM 668 C CA . ALA A 1 89 ? 5.932 6.438 -11.079 1.00 92.00 89 ALA A CA 1
ATOM 669 C C . ALA A 1 89 ? 6.558 6.626 -12.470 1.00 92.00 89 ALA A C 1
ATOM 671 O O . ALA A 1 89 ? 5.849 6.987 -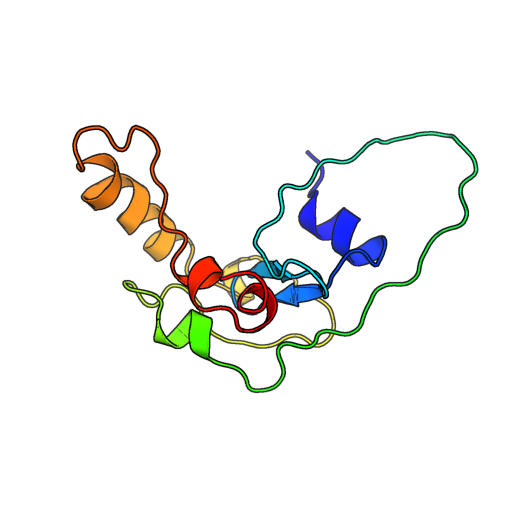13.401 1.00 92.00 89 ALA A O 1
ATOM 672 N N . GLY A 1 90 ? 7.849 6.319 -12.637 1.00 92.19 90 GLY A N 1
ATOM 673 C CA . GLY A 1 90 ? 8.537 6.407 -13.927 1.00 92.19 90 GLY A CA 1
ATOM 674 C C . GLY A 1 90 ? 7.944 5.477 -14.990 1.00 92.19 90 GLY A C 1
ATOM 675 O O . GLY A 1 90 ? 7.710 5.910 -16.113 1.00 92.19 90 GLY A O 1
ATOM 676 N N . LYS A 1 91 ? 7.610 4.227 -14.631 1.00 89.50 91 LYS A N 1
ATOM 677 C CA . LYS A 1 91 ? 6.925 3.291 -15.547 1.00 89.50 91 LYS A CA 1
ATOM 678 C C . LYS A 1 91 ? 5.559 3.820 -15.991 1.00 89.50 91 LYS A C 1
ATOM 680 O O . LYS A 1 91 ? 5.183 3.672 -17.148 1.00 89.50 91 LYS A O 1
ATOM 685 N N . LEU A 1 92 ? 4.833 4.420 -15.049 1.00 87.00 92 LEU A N 1
ATOM 686 C CA . LEU A 1 92 ? 3.500 4.968 -15.267 1.00 87.00 92 LEU A CA 1
ATOM 687 C C . LEU A 1 92 ? 3.525 6.212 -16.168 1.00 87.00 92 LEU A C 1
ATOM 689 O O . LEU A 1 92 ? 2.745 6.284 -17.109 1.00 87.00 92 LEU A O 1
ATOM 693 N N . ALA A 1 93 ? 4.419 7.162 -15.890 1.00 85.56 93 ALA A N 1
ATOM 694 C CA . ALA A 1 93 ? 4.522 8.425 -16.622 1.00 85.56 93 ALA A CA 1
ATOM 695 C C . ALA A 1 93 ? 5.211 8.294 -17.990 1.00 85.56 93 ALA A C 1
ATOM 697 O O . ALA A 1 93 ? 4.981 9.125 -18.858 1.00 85.56 93 ALA A O 1
ATOM 698 N N . GLY A 1 94 ? 6.063 7.281 -18.173 1.00 83.25 94 GLY A N 1
ATOM 699 C CA . GLY A 1 94 ? 6.702 6.986 -19.452 1.00 83.25 94 GLY A CA 1
ATOM 700 C C . GLY A 1 94 ? 5.873 6.009 -20.280 1.00 83.25 94 GLY A C 1
ATOM 701 O O . GLY A 1 94 ? 4.957 6.390 -20.999 1.00 83.25 94 GLY A O 1
ATOM 702 N N . GLU A 1 95 ? 6.203 4.725 -20.161 1.00 80.19 95 GLU A N 1
ATOM 703 C CA . GLU A 1 95 ? 5.698 3.669 -21.044 1.00 80.19 95 GLU A CA 1
ATOM 704 C C . GLU A 1 95 ? 4.174 3.534 -21.031 1.00 80.19 95 GLU A C 1
ATOM 706 O O . GLU A 1 95 ? 3.576 3.372 -22.087 1.00 80.19 95 GLU A O 1
ATOM 711 N N . PHE A 1 96 ? 3.531 3.614 -19.862 1.00 78.81 96 PHE A N 1
ATOM 712 C CA . PHE A 1 96 ? 2.081 3.393 -19.784 1.00 78.81 96 PHE A CA 1
ATOM 713 C C . PHE A 1 96 ? 1.265 4.617 -20.192 1.00 78.81 96 PHE A C 1
ATOM 715 O O . PHE A 1 96 ? 0.177 4.455 -20.736 1.00 78.81 96 PHE A O 1
ATOM 722 N N . ALA A 1 97 ? 1.790 5.825 -19.983 1.00 79.38 97 ALA A N 1
ATOM 723 C CA . ALA A 1 97 ? 1.170 7.047 -20.486 1.00 79.38 97 ALA A CA 1
ATOM 724 C C . ALA A 1 97 ? 1.222 7.139 -22.021 1.00 79.38 97 ALA A C 1
ATOM 726 O O . ALA A 1 97 ? 0.385 7.811 -22.614 1.00 79.38 97 ALA A O 1
ATOM 727 N N . ALA A 1 98 ? 2.178 6.453 -22.658 1.00 80.25 98 ALA A N 1
ATOM 728 C CA . ALA A 1 98 ? 2.316 6.402 -24.110 1.00 80.25 98 ALA A CA 1
ATOM 729 C C . ALA A 1 98 ? 1.396 5.370 -24.791 1.00 80.25 98 ALA A C 1
ATOM 731 O O . ALA A 1 98 ? 1.352 5.330 -26.019 1.00 80.25 98 ALA A O 1
ATOM 732 N N . ILE A 1 99 ? 0.676 4.529 -24.032 1.00 79.19 99 ILE A N 1
ATOM 733 C CA . ILE A 1 99 ? -0.243 3.540 -24.610 1.00 79.19 99 ILE A CA 1
ATOM 734 C C . ILE A 1 99 ? -1.496 4.272 -25.120 1.00 79.19 99 ILE A C 1
ATOM 736 O O . ILE A 1 99 ? -2.190 4.900 -24.310 1.00 79.19 99 ILE A O 1
ATOM 740 N N . PRO A 1 100 ? -1.817 4.176 -26.426 1.00 77.19 100 PRO A N 1
ATOM 741 C CA . PRO A 1 100 ? -3.035 4.761 -26.978 1.00 77.19 100 PRO A CA 1
ATOM 742 C C . PRO A 1 100 ? -4.279 4.272 -26.226 1.00 77.19 100 PRO A C 1
ATOM 744 O O . PRO A 1 100 ? -4.334 3.128 -25.778 1.00 77.19 100 PRO A O 1
ATOM 747 N N . ASP A 1 101 ? -5.265 5.152 -26.057 1.00 78.31 101 ASP A N 1
ATOM 748 C CA . ASP A 1 101 ? -6.592 4.859 -25.487 1.00 78.31 101 ASP A CA 1
ATOM 749 C C . ASP A 1 101 ? -6.650 4.435 -24.004 1.00 78.31 101 ASP A C 1
ATOM 751 O O . ASP A 1 101 ? -7.737 4.300 -23.443 1.00 78.31 101 ASP A O 1
ATOM 755 N N . VAL A 1 102 ? -5.513 4.282 -23.313 1.00 69.62 102 VAL A N 1
ATOM 756 C CA . VAL A 1 102 ? -5.495 3.893 -21.887 1.00 69.62 102 VAL A CA 1
ATOM 757 C C . VAL A 1 102 ? -5.803 5.073 -20.955 1.00 69.62 102 VAL A C 1
ATOM 759 O O . VAL A 1 102 ? -6.299 4.852 -19.850 1.00 69.62 102 VAL A O 1
ATOM 762 N N . GLY A 1 103 ? -5.587 6.321 -21.394 1.00 63.62 103 GLY A N 1
ATOM 763 C CA . GLY A 1 103 ? -6.093 7.573 -20.793 1.00 63.62 103 GLY A CA 1
ATOM 764 C C . GLY A 1 103 ? -5.667 7.901 -19.350 1.00 63.62 103 GLY A C 1
ATOM 765 O O . GLY A 1 103 ? -5.820 9.036 -18.904 1.00 63.62 103 GLY A O 1
ATOM 766 N N . VAL A 1 104 ? -5.132 6.934 -18.600 1.00 67.75 104 VAL A N 1
ATOM 767 C CA . VAL A 1 104 ? -4.757 7.049 -17.191 1.00 67.75 104 VAL A CA 1
ATOM 768 C C . VAL A 1 104 ? -3.495 6.217 -16.950 1.00 67.75 104 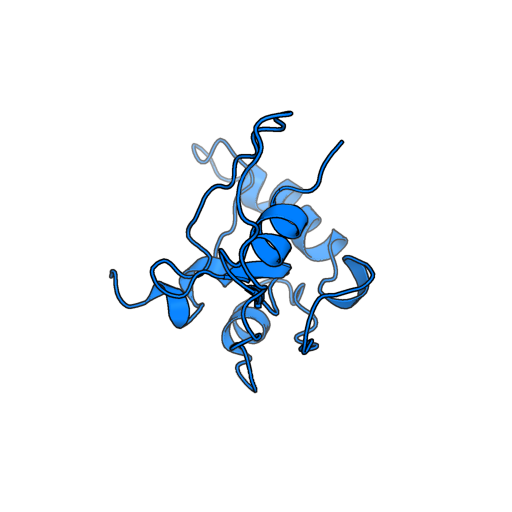VAL A C 1
ATOM 770 O O . VAL A 1 104 ? -3.465 5.037 -17.298 1.00 67.75 104 VAL A O 1
ATOM 773 N N . PRO A 1 105 ? -2.455 6.767 -16.306 1.00 71.69 105 PRO A N 1
ATOM 774 C CA . PRO A 1 105 ? -1.224 6.033 -16.045 1.00 71.69 105 PRO A CA 1
ATOM 775 C C . PRO A 1 105 ? -1.446 4.999 -14.922 1.00 71.69 105 PRO A C 1
ATOM 777 O O . PRO A 1 105 ? -1.264 5.286 -13.736 1.00 71.69 105 PRO A O 1
ATOM 780 N N . VAL A 1 106 ? -1.868 3.778 -15.281 1.00 81.69 106 VAL A N 1
ATOM 781 C CA . VAL A 1 106 ? -2.211 2.694 -14.338 1.00 81.69 106 VAL A CA 1
ATOM 782 C C . VAL A 1 106 ? -1.488 1.381 -14.652 1.00 81.69 106 VAL A C 1
ATOM 784 O O . VAL A 1 106 ? -1.330 1.005 -15.803 1.00 81.69 106 VAL A O 1
ATOM 787 N N . CYS A 1 107 ? -1.061 0.654 -13.609 1.00 90.50 107 CYS A N 1
ATOM 788 C CA . CYS A 1 107 ? -0.370 -0.642 -13.732 1.00 90.50 107 CYS A CA 1
ATOM 789 C C . CYS A 1 107 ? -1.168 -1.806 -13.131 1.00 90.50 107 CYS A C 1
ATOM 791 O O . CYS A 1 107 ? -1.511 -2.766 -13.811 1.00 90.50 107 CYS A O 1
ATOM 793 N N . GLY A 1 108 ? -1.439 -1.764 -11.823 1.00 91.75 108 GLY A N 1
ATOM 794 C CA . GLY A 1 108 ? -2.291 -2.750 -11.150 1.00 91.75 108 GLY A CA 1
ATOM 795 C C . GLY A 1 108 ? -1.753 -4.187 -11.047 1.00 91.75 108 GLY A C 1
ATOM 796 O O . GLY A 1 108 ? -2.407 -5.015 -10.416 1.00 91.75 108 GLY A O 1
ATOM 797 N N . ILE A 1 109 ? -0.565 -4.519 -11.568 1.00 94.75 109 ILE A N 1
ATOM 798 C CA . ILE A 1 109 ? -0.025 -5.896 -11.521 1.00 94.75 109 ILE A CA 1
ATOM 799 C C . ILE A 1 109 ? 0.089 -6.413 -10.079 1.00 94.75 109 ILE A C 1
ATOM 801 O O . ILE A 1 109 ? -0.350 -7.524 -9.777 1.00 94.75 109 ILE A O 1
ATOM 805 N N . CYS A 1 110 ? 0.581 -5.585 -9.152 1.00 96.19 110 CYS A N 1
ATOM 806 C CA . CYS A 1 110 ? 0.690 -5.945 -7.736 1.00 96.19 110 CYS A CA 1
ATOM 807 C C . CYS A 1 110 ? -0.673 -6.175 -7.049 1.00 96.19 110 CYS A C 1
ATOM 809 O O . CYS A 1 110 ? -0.729 -6.873 -6.035 1.00 96.19 110 CYS A O 1
ATOM 811 N N . ILE A 1 111 ? -1.757 -5.609 -7.594 1.00 95.75 111 ILE A N 1
ATOM 812 C CA . ILE A 1 111 ? -3.144 -5.844 -7.165 1.00 95.75 111 ILE A CA 1
ATOM 813 C C . ILE A 1 111 ? -3.645 -7.165 -7.753 1.00 95.75 111 ILE A C 1
ATOM 815 O O . ILE A 1 111 ? -4.220 -7.984 -7.033 1.00 95.75 111 ILE A O 1
ATOM 819 N N . LYS A 1 112 ? -3.398 -7.395 -9.051 1.00 94.81 112 LYS A N 1
ATOM 820 C CA . LYS A 1 112 ? -3.814 -8.600 -9.782 1.00 94.81 112 LYS A CA 1
ATOM 821 C C . LYS A 1 112 ? -3.282 -9.869 -9.122 1.00 94.81 112 LYS A C 1
ATOM 823 O O . LYS A 1 112 ? -4.058 -10.789 -8.874 1.00 94.81 112 LYS A O 1
ATOM 828 N N . VAL A 1 113 ? -1.983 -9.909 -8.816 1.00 95.44 113 VAL A N 1
ATOM 829 C CA . VAL A 1 113 ? -1.318 -11.131 -8.328 1.00 95.44 113 VAL A CA 1
ATOM 830 C C . VAL A 1 113 ? -1.556 -11.424 -6.848 1.00 95.44 113 VAL A C 1
ATOM 832 O O . VAL A 1 113 ? -1.335 -12.563 -6.432 1.00 95.44 113 VAL A O 1
ATOM 835 N N . CYS A 1 114 ? -2.002 -10.433 -6.066 1.00 95.25 114 CYS A N 1
ATOM 836 C CA . CYS A 1 114 ? -2.215 -10.561 -4.626 1.00 95.25 114 CYS A CA 1
ATOM 837 C C . CYS A 1 114 ? -3.188 -11.719 -4.316 1.00 95.25 114 CYS A C 1
ATOM 839 O O . CYS A 1 114 ? -4.314 -11.709 -4.823 1.00 95.25 114 CYS A O 1
ATOM 841 N N . PRO A 1 115 ? -2.811 -12.695 -3.465 1.00 93.44 115 PRO A N 1
ATOM 842 C CA . PRO A 1 115 ? -3.621 -13.895 -3.238 1.00 93.44 115 PRO A CA 1
ATOM 843 C C . PRO A 1 115 ? -4.972 -13.579 -2.587 1.00 93.44 115 PRO A C 1
ATOM 845 O O . PRO A 1 115 ? -5.974 -14.211 -2.904 1.00 93.44 115 PRO A O 1
ATOM 848 N N . PHE A 1 116 ? -5.038 -12.527 -1.767 1.00 92.56 116 PHE A N 1
ATOM 849 C CA . PHE A 1 116 ? -6.275 -12.080 -1.121 1.00 92.56 116 PHE A CA 1
ATOM 850 C C . PHE A 1 116 ? -7.318 -11.506 -2.094 1.00 92.56 116 PHE A C 1
ATOM 852 O O . PHE A 1 116 ? -8.462 -11.317 -1.705 1.00 92.56 116 PHE A O 1
ATOM 859 N N . GLY A 1 117 ? -6.947 -11.227 -3.350 1.00 84.19 117 GLY A N 1
ATOM 860 C CA . GLY A 1 117 ? -7.882 -10.795 -4.394 1.00 84.19 117 GLY A CA 1
ATOM 861 C C . GLY A 1 117 ? -8.361 -11.915 -5.326 1.00 84.19 117 GLY A C 1
ATOM 862 O O . GLY A 1 117 ? -9.202 -11.651 -6.179 1.00 84.19 117 GLY A O 1
ATOM 863 N N . ARG A 1 118 ? -7.825 -13.143 -5.218 1.00 69.25 118 ARG A N 1
ATOM 864 C CA . ARG A 1 118 ? -8.048 -14.218 -6.210 1.00 69.25 118 ARG A CA 1
ATOM 865 C C . ARG A 1 118 ? -9.386 -14.946 -6.096 1.00 69.25 118 ARG A C 1
ATOM 867 O O .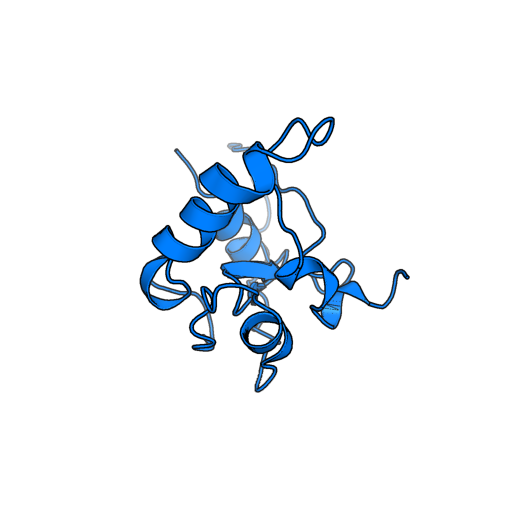 ARG A 1 118 ? -9.746 -15.635 -7.030 1.00 69.25 118 ARG A O 1
ATOM 874 N N . ARG A 1 119 ? -10.139 -14.786 -5.004 1.00 60.03 119 ARG A N 1
ATOM 875 C CA . ARG A 1 119 ? -11.417 -15.501 -4.804 1.00 60.03 119 ARG A CA 1
ATOM 876 C C . ARG A 1 119 ? -12.571 -15.002 -5.700 1.00 60.03 119 ARG A C 1
ATOM 878 O O . ARG A 1 119 ? -13.649 -15.574 -5.654 1.00 60.03 119 ARG A O 1
ATOM 885 N N . PHE A 1 120 ? -12.360 -13.933 -6.472 1.00 52.44 120 PHE A N 1
ATOM 886 C CA . PHE A 1 120 ? -13.383 -13.255 -7.287 1.00 52.44 120 PHE A CA 1
ATOM 887 C C . PHE A 1 120 ? -13.021 -13.193 -8.784 1.00 52.44 120 PHE A C 1
ATOM 889 O O . PHE A 1 120 ? -13.482 -12.298 -9.487 1.00 52.44 120 PHE A O 1
ATOM 896 N N . LEU A 1 121 ? -12.143 -14.087 -9.244 1.00 46.09 121 LEU A N 1
ATOM 897 C CA . LEU A 1 121 ? -11.876 -14.389 -10.656 1.00 46.09 121 LEU A CA 1
ATOM 898 C C . LEU A 1 121 ? -12.102 -15.885 -10.858 1.00 46.09 121 LEU A C 1
ATOM 900 O O . LEU A 1 121 ? -12.533 -16.244 -11.968 1.00 46.09 121 LEU A O 1
#

Solvent-accessible surface area (backbone atoms only — not comparable to full-atom values): 7321 Å² total; per-residue (Å²): 137,83,58,48,62,60,52,37,27,52,55,33,60,20,21,55,37,43,77,70,41,50,28,24,86,79,50,12,49,76,68,87,79,82,80,83,88,74,88,71,94,68,89,80,59,63,59,47,74,46,80,59,72,89,67,49,58,34,29,76,62,30,96,64,61,21,34,66,52,52,73,54,78,72,65,72,98,49,66,68,71,27,27,46,59,66,48,50,52,49,47,25,68,46,68,42,54,67,41,81,92,58,92,54,62,70,81,61,54,49,48,67,58,29,72,52,36,54,91,81,117

Radius of gyration: 15.44 Å; Cα contacts (8 Å, |Δi|>4): 184; chains: 1; bounding box: 32×32×46 Å

Mean predicted aligned error: 4.43 Å

Nearest PDB structures (foldseek):
  5t8y-assembly2_B  TM=7.593E-01  e=9.001E-05  Bacillus subtilis subsp. subtilis str. 168
  5d08-assembly2_B  TM=7.574E-01  e=1.038E-04  Bacillus subtilis subsp. subtilis str. 168
  5d0b-assembly2_B  TM=7.622E-01  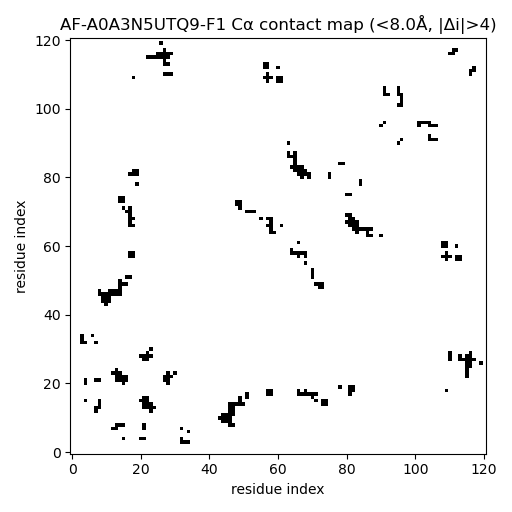e=1.591E-04  Bacillus subtilis subsp. subtilis str. 168
  5d6s-assembly5_E  TM=7.296E-01  e=1.114E-04  Streptococcus thermophilus

pLDDT: mean 90.87, std 9.34, range [46.09, 98.19]

Secondary structure (DSSP, 8-state):
---HHHHHHHTTS-EE-TTSSEEBTTTBT----------S--PPPPPPPP--TT--HHHHT-TT--B-----SS--SSSTTTB-HHHHHHHIIIIITTSTT--S----HHHHS-GGGGGG-

Sequence (121 aa):
AISHKAVARMAGIGWQGKNLLLITAKYGSRVRLVTILTSALLKADSSVKNRCGECTMCRDACPVGAIKGVGTKTYYRDREEAIYLSRCAGKLAGEFAAIPDVGVPVCGICIKVCPFGRRFL

Foldseek 3Di:
DDDQQVVCQQQQQAAQELQRAGQGQQAGRPDDGDDDDDPDDDDGDHGDWDDCPQPCQLQVQDPQSFAPSDDDRHHDPDVNSGTNVCSVVVCQVPVQVPDPPPPGSDDCRSVVRGPSNPPPD